Protein AF-A0A7C1U093-F1 (afdb_monomer)

Secondary structure (DSSP, 8-state):
----GGGHHHHHHHTTSHHHHHHHHHHHHHHH---TTTTT-B-PPPTT---S--S-TT-------TTTTS--B-HHHHHHHHHHHGGG--TT--EETTEE--HHHHHHHHHHS-HHHHHHHHHHHHHH-TTSPPP-TTS-HHHHHHHTT-

Solvent-accessible surface area (backbone atoms only — not comparable to full-atom values): 8710 Å² to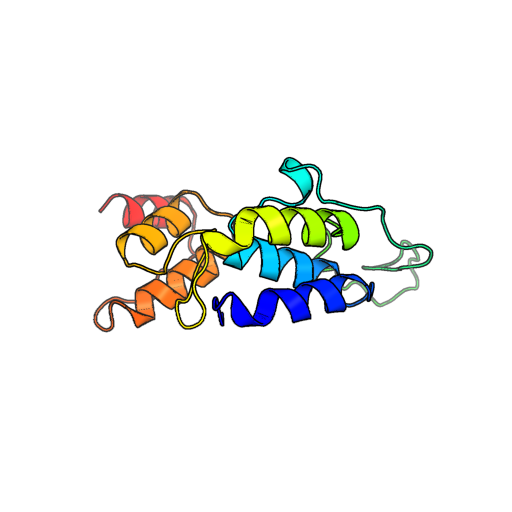tal; per-residue (Å²): 131,81,33,38,56,74,50,48,70,59,32,47,59,37,24,75,39,79,96,40,9,36,65,27,35,52,52,46,25,43,27,58,44,53,50,49,65,84,70,74,26,47,44,72,83,62,89,91,69,81,76,46,46,69,92,50,91,84,60,84,60,74,58,70,50,92,59,74,89,50,53,37,43,24,46,70,52,46,52,52,52,43,70,76,50,46,86,84,55,50,72,91,45,41,24,48,57,51,37,68,74,44,67,72,52,22,56,47,31,56,74,74,47,54,75,70,52,23,49,51,21,27,53,52,36,30,69,75,35,76,90,51,78,68,60,62,80,83,52,61,66,73,58,49,53,54,67,76,72,110

Foldseek 3Di:
DQQFCVCLVVLLVQLVPLVCNQVSQVVNCFNALDDCVVVVQADDRDPPDDAADDPDPPDPGRDHDPSPPGGSGDSVSSVVVCVVCVVLHDGVFGGGNRDGDDLVVLLVCCVPNDLVSVQVSQVSNCVRPVPDDRQDSPPPPVVSVVVSVD

Sequence (150 aa):
MVGDPVVIPWLIELMTNPELARVAGESFSMITGVDIAYDDLEGEWPDGFETGPTENPQDEDVAMDPDEDLAWPEPDLIQSWWQENSKHFHPGTRYLCGQPISVEHCQKVLRDGYQRQRRAAALELALLQTDAPLFNTRAPGFLQQKWLAE

Structure (mmCIF, N/CA/C/O backbone):
data_AF-A0A7C1U093-F1
#
_entry.id   AF-A0A7C1U093-F1
#
loop_
_atom_site.group_PDB
_atom_site.id
_atom_site.type_symbol
_atom_site.label_atom_id
_atom_site.label_alt_id
_atom_site.label_comp_id
_atom_site.label_asym_id
_atom_site.label_entity_id
_atom_site.label_seq_id
_atom_site.pdbx_PDB_ins_code
_atom_site.Cartn_x
_atom_site.Cartn_y
_atom_site.Cartn_z
_atom_site.occupancy
_atom_site.B_iso_or_equiv
_atom_site.auth_seq_id
_atom_site.auth_comp_id
_atom_site.auth_asym_id
_atom_site.auth_atom_id
_atom_site.pdbx_PDB_model_num
ATOM 1 N N . MET A 1 1 ? -7.371 -7.067 1.599 1.00 73.88 1 MET A N 1
ATOM 2 C CA . MET A 1 1 ? -5.943 -6.883 1.267 1.00 73.88 1 MET A CA 1
ATOM 3 C C . MET A 1 1 ? -5.153 -7.882 2.101 1.00 73.88 1 MET A C 1
ATOM 5 O O . MET A 1 1 ? -5.598 -8.178 3.202 1.00 73.88 1 MET A O 1
ATOM 9 N N . VAL A 1 2 ? -4.051 -8.446 1.594 1.00 88.75 2 VAL A N 1
ATOM 10 C CA . VAL A 1 2 ? -3.241 -9.398 2.383 1.00 88.75 2 VAL A CA 1
ATOM 11 C C . VAL A 1 2 ? -2.422 -8.658 3.440 1.00 88.75 2 VAL A C 1
ATOM 13 O O . VAL A 1 2 ? -2.495 -9.019 4.606 1.00 88.75 2 VAL A O 1
ATOM 16 N N . GLY A 1 3 ? -1.704 -7.594 3.068 1.00 94.88 3 GLY A N 1
ATOM 17 C CA . GLY A 1 3 ? -1.008 -6.707 4.012 1.00 94.88 3 GLY A CA 1
ATOM 18 C C . GLY A 1 3 ? 0.266 -7.283 4.646 1.00 94.88 3 GLY A C 1
ATOM 19 O O . GLY A 1 3 ? 0.998 -6.550 5.298 1.00 94.88 3 GLY A O 1
ATOM 20 N N . ASP A 1 4 ? 0.533 -8.581 4.503 1.00 97.75 4 ASP A N 1
ATOM 21 C CA . ASP A 1 4 ? 1.708 -9.235 5.085 1.00 97.75 4 ASP A CA 1
ATOM 22 C C . ASP A 1 4 ? 2.966 -8.947 4.244 1.00 97.75 4 ASP A C 1
ATOM 24 O O . ASP A 1 4 ? 2.946 -9.208 3.039 1.00 97.75 4 ASP A O 1
ATOM 28 N N . PRO A 1 5 ? 4.073 -8.459 4.833 1.00 97.88 5 PRO A N 1
ATOM 29 C CA . PRO A 1 5 ? 5.296 -8.139 4.098 1.00 97.88 5 PRO A CA 1
ATOM 30 C C . PRO A 1 5 ? 5.975 -9.356 3.453 1.00 97.88 5 PRO A C 1
ATOM 32 O O . PRO A 1 5 ? 6.867 -9.180 2.625 1.00 97.88 5 PRO A O 1
ATOM 35 N N . VAL A 1 6 ? 5.566 -10.590 3.778 1.00 97.69 6 VAL A N 1
ATOM 36 C CA . VAL A 1 6 ? 6.100 -11.809 3.148 1.00 97.69 6 VAL A CA 1
ATOM 37 C C . VAL A 1 6 ? 5.934 -11.818 1.624 1.00 97.69 6 VAL A C 1
ATOM 39 O O . VAL A 1 6 ? 6.722 -12.456 0.931 1.00 97.69 6 VAL A O 1
ATOM 42 N N . VAL A 1 7 ? 4.940 -11.099 1.089 1.00 97.62 7 VAL A N 1
ATOM 43 C CA . VAL A 1 7 ? 4.701 -11.036 -0.361 1.00 97.62 7 VAL A CA 1
ATOM 44 C C . VAL A 1 7 ? 5.575 -10.010 -1.081 1.00 97.62 7 VAL A C 1
ATOM 46 O O . VAL A 1 7 ? 5.592 -10.007 -2.306 1.00 97.62 7 VAL A O 1
ATOM 49 N N . ILE A 1 8 ? 6.300 -9.143 -0.363 1.00 98.19 8 ILE A N 1
ATOM 50 C CA . ILE A 1 8 ? 7.041 -8.025 -0.968 1.00 98.19 8 ILE A CA 1
ATOM 51 C C . ILE A 1 8 ? 8.082 -8.487 -2.001 1.00 98.19 8 ILE A C 1
ATOM 53 O O . ILE A 1 8 ? 8.073 -7.924 -3.092 1.00 98.19 8 ILE A O 1
ATOM 57 N N . PRO A 1 9 ? 8.919 -9.518 -1.754 1.00 98.06 9 PRO A N 1
ATOM 58 C CA . PRO A 1 9 ? 9.854 -9.996 -2.777 1.00 98.06 9 PRO A CA 1
ATOM 59 C C . PRO A 1 9 ? 9.153 -10.418 -4.074 1.00 98.06 9 PRO A C 1
ATOM 61 O O . PRO A 1 9 ? 9.606 -10.080 -5.160 1.00 98.06 9 PRO A O 1
ATOM 64 N N . TRP A 1 10 ? 8.002 -11.086 -3.961 1.00 98.19 10 TRP A N 1
ATOM 65 C CA . TRP A 1 10 ? 7.202 -11.478 -5.119 1.00 98.19 10 TRP A CA 1
ATOM 66 C C . TRP A 1 10 ? 6.575 -10.270 -5.828 1.00 98.19 10 TRP A C 1
ATOM 68 O O . TRP A 1 10 ? 6.551 -10.229 -7.052 1.00 98.19 10 TRP A O 1
ATOM 78 N N . LEU A 1 11 ? 6.111 -9.255 -5.089 1.00 98.44 11 LEU A N 1
ATOM 79 C CA . LEU A 1 11 ? 5.626 -8.008 -5.692 1.00 98.44 11 LEU A CA 1
ATOM 80 C C . LEU A 1 11 ? 6.731 -7.298 -6.484 1.00 98.44 11 LEU A C 1
ATOM 82 O O . LEU A 1 11 ? 6.457 -6.834 -7.583 1.00 98.44 11 LEU A O 1
ATOM 86 N N . ILE A 1 12 ? 7.963 -7.261 -5.969 1.00 98.56 12 ILE A N 1
ATOM 87 C CA . ILE A 1 12 ? 9.116 -6.678 -6.675 1.00 98.56 12 ILE A CA 1
ATOM 88 C C . ILE A 1 12 ? 9.390 -7.433 -7.984 1.00 98.56 12 ILE A C 1
ATOM 90 O O . ILE A 1 12 ? 9.591 -6.808 -9.020 1.00 98.56 12 ILE A O 1
ATOM 94 N N . GLU A 1 13 ? 9.319 -8.767 -7.983 1.00 98.44 13 GLU A N 1
ATOM 95 C CA . GLU A 1 13 ? 9.433 -9.555 -9.220 1.00 98.44 13 GLU A CA 1
ATOM 96 C C . GLU A 1 13 ? 8.333 -9.194 -10.232 1.00 98.44 13 GLU A C 1
ATOM 98 O O . GLU A 1 13 ? 8.613 -9.037 -11.421 1.00 98.44 13 GLU A O 1
ATOM 103 N N . LEU A 1 14 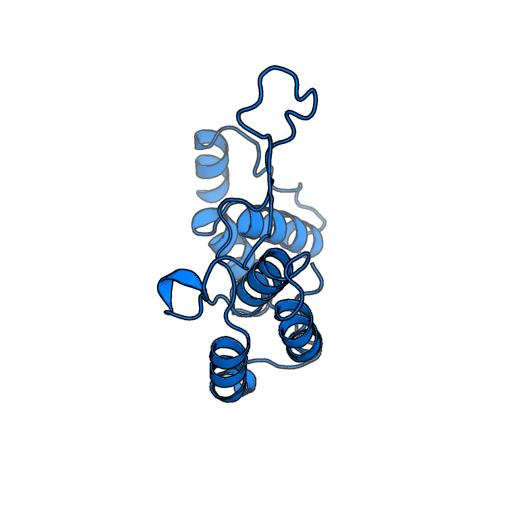? 7.087 -9.010 -9.779 1.00 98.44 14 LEU A N 1
ATOM 104 C CA . LEU A 1 14 ? 5.974 -8.621 -10.652 1.00 98.44 14 LEU A CA 1
ATOM 105 C C . LEU A 1 14 ? 6.131 -7.220 -11.254 1.00 98.44 14 LEU A C 1
ATOM 107 O O . LEU A 1 14 ? 5.600 -6.987 -12.338 1.00 98.44 14 LEU A O 1
ATOM 111 N N . MET A 1 15 ? 6.873 -6.316 -10.604 1.00 98.25 15 MET A N 1
ATOM 112 C CA . MET A 1 15 ? 7.146 -4.973 -11.135 1.00 98.25 15 MET A CA 1
ATOM 113 C C . MET A 1 15 ? 7.937 -5.002 -12.447 1.00 98.25 15 MET A C 1
ATOM 115 O O . MET A 1 15 ? 7.872 -4.055 -13.219 1.00 98.25 15 MET A O 1
ATOM 119 N N . THR A 1 16 ? 8.619 -6.111 -12.748 1.00 97.00 16 THR A N 1
ATOM 120 C CA . THR A 1 16 ? 9.326 -6.303 -14.026 1.00 97.00 16 THR A CA 1
ATOM 121 C C . THR A 1 16 ? 8.398 -6.609 -15.206 1.00 97.00 16 THR A C 1
ATOM 123 O O . THR A 1 16 ? 8.832 -6.568 -16.356 1.00 97.00 16 THR A O 1
ATOM 126 N N . ASN A 1 17 ? 7.126 -6.934 -14.947 1.00 96.88 17 ASN A N 1
ATOM 127 C CA . ASN A 1 17 ? 6.126 -7.182 -15.979 1.00 96.88 17 ASN A CA 1
ATOM 128 C C . ASN A 1 17 ? 5.257 -5.926 -16.173 1.00 96.88 17 ASN A C 1
ATOM 130 O O . ASN A 1 17 ? 4.461 -5.634 -15.279 1.00 96.88 17 ASN A O 1
ATOM 134 N N . PRO A 1 18 ? 5.325 -5.229 -17.327 1.00 95.19 18 PRO A N 1
ATOM 135 C CA . PRO A 1 18 ? 4.558 -4.005 -17.580 1.00 95.19 18 PRO A CA 1
ATOM 136 C C . PRO A 1 18 ? 3.055 -4.110 -17.276 1.00 95.19 18 PRO A C 1
ATOM 138 O O . PRO A 1 18 ? 2.487 -3.215 -16.659 1.00 95.19 18 PRO A O 1
ATOM 141 N N . GLU A 1 19 ? 2.428 -5.244 -17.598 1.00 94.62 19 GLU A N 1
ATOM 142 C CA . GLU A 1 19 ? 0.994 -5.495 -1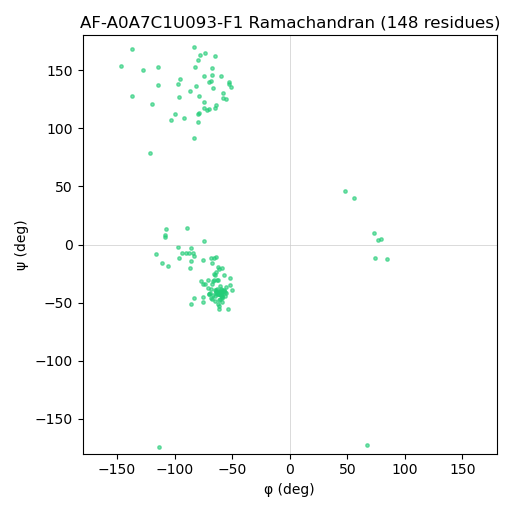7.356 1.00 94.62 19 GLU A CA 1
ATOM 143 C C . GLU A 1 19 ? 0.620 -5.517 -15.865 1.00 94.62 19 GLU A C 1
ATOM 145 O O . GLU A 1 19 ? -0.534 -5.321 -15.490 1.00 94.62 19 GLU A O 1
ATOM 150 N N . LEU A 1 20 ? 1.589 -5.807 -14.993 1.00 96.62 20 LEU A N 1
ATOM 151 C CA . LEU A 1 20 ? 1.390 -5.955 -13.551 1.00 96.62 20 LEU A CA 1
ATOM 152 C C . LEU A 1 20 ? 2.135 -4.895 -12.741 1.00 96.62 20 LEU A C 1
ATOM 154 O O . LEU A 1 20 ? 1.930 -4.812 -11.529 1.00 96.62 20 LEU A O 1
ATOM 158 N N . ALA A 1 21 ? 2.982 -4.088 -13.382 1.00 97.50 21 ALA A N 1
ATOM 159 C CA . ALA A 1 21 ? 3.946 -3.257 -12.686 1.00 97.50 21 ALA A CA 1
ATOM 160 C C . ALA A 1 21 ? 3.266 -2.244 -11.771 1.00 97.50 21 ALA A C 1
ATOM 162 O O . ALA A 1 21 ? 3.479 -2.266 -10.561 1.00 97.50 21 ALA A O 1
ATOM 163 N N . ARG A 1 22 ? 2.358 -1.431 -12.317 1.00 97.38 22 ARG A N 1
ATOM 164 C CA . ARG A 1 22 ? 1.647 -0.393 -11.557 1.00 97.38 22 ARG A CA 1
ATOM 165 C C . ARG A 1 22 ? 0.847 -0.958 -10.384 1.00 97.38 22 ARG A C 1
ATOM 167 O O . ARG A 1 22 ? 0.932 -0.443 -9.273 1.00 97.38 22 ARG A O 1
ATOM 174 N N . VAL A 1 23 ? 0.122 -2.063 -10.579 1.00 96.94 23 VAL A N 1
ATOM 175 C CA . VAL A 1 23 ? -0.664 -2.687 -9.497 1.00 96.94 23 VAL A CA 1
ATOM 176 C C . VAL A 1 23 ? 0.211 -3.363 -8.437 1.00 96.94 23 VAL A C 1
ATOM 178 O O . VAL A 1 23 ? -0.164 -3.395 -7.258 1.00 96.94 23 VAL A O 1
ATOM 181 N N . ALA A 1 24 ? 1.382 -3.880 -8.819 1.00 98.12 24 ALA A N 1
ATOM 182 C CA . ALA A 1 24 ? 2.381 -4.382 -7.881 1.00 98.12 24 ALA A CA 1
ATOM 183 C C . ALA A 1 24 ? 3.018 -3.233 -7.081 1.00 98.12 24 ALA A C 1
ATOM 185 O O . ALA A 1 24 ? 3.137 -3.350 -5.860 1.00 98.12 24 ALA A O 1
ATOM 186 N N . GLY A 1 25 ? 3.325 -2.111 -7.743 1.00 98.19 25 GLY A N 1
ATOM 187 C CA . GLY A 1 25 ? 3.728 -0.833 -7.147 1.00 98.19 25 GLY A CA 1
ATOM 188 C C . GLY A 1 25 ? 2.728 -0.338 -6.108 1.00 98.19 25 GLY A C 1
ATOM 189 O O . GLY A 1 25 ? 3.060 -0.197 -4.935 1.00 98.19 25 GLY A O 1
ATOM 190 N N . GLU A 1 26 ? 1.464 -0.195 -6.494 1.00 97.56 26 GLU A N 1
ATOM 191 C CA . GLU A 1 26 ? 0.394 0.219 -5.582 1.00 97.56 26 GLU A CA 1
ATOM 192 C C . GLU A 1 26 ? 0.240 -0.753 -4.403 1.00 97.56 26 GLU A C 1
ATOM 194 O O . GLU A 1 26 ? 0.041 -0.338 -3.263 1.00 97.56 26 GLU A O 1
ATOM 199 N N . SER A 1 27 ? 0.371 -2.063 -4.637 1.00 97.81 27 SER A N 1
ATOM 200 C CA . SER A 1 27 ? 0.330 -3.059 -3.557 1.00 97.81 27 SER A CA 1
ATOM 201 C C . SER A 1 27 ? 1.508 -2.912 -2.592 1.00 97.81 27 SER A C 1
ATOM 203 O O . SER A 1 27 ? 1.326 -3.052 -1.381 1.00 97.81 27 SER A O 1
ATOM 205 N N . PHE A 1 28 ? 2.698 -2.608 -3.111 1.00 98.38 28 PHE A N 1
ATOM 206 C CA . PHE A 1 28 ? 3.875 -2.298 -2.312 1.00 98.38 28 PHE A CA 1
ATOM 207 C C . PHE A 1 28 ? 3.632 -1.050 -1.458 1.00 98.38 28 PHE A C 1
ATOM 209 O O . PHE A 1 28 ? 3.711 -1.151 -0.235 1.00 98.38 28 PHE A O 1
ATOM 216 N N . SER A 1 29 ? 3.212 0.067 -2.058 1.00 97.94 29 SER A N 1
ATOM 217 C CA . SER A 1 29 ? 2.841 1.308 -1.359 1.00 97.94 29 SER A CA 1
ATOM 218 C C . SER A 1 29 ? 1.756 1.098 -0.301 1.00 97.94 29 SER A C 1
ATOM 220 O O . SER A 1 29 ? 1.850 1.597 0.822 1.00 97.94 29 SER A O 1
ATOM 222 N N . MET A 1 30 ? 0.740 0.290 -0.602 1.00 97.62 30 MET A N 1
ATOM 223 C CA . MET A 1 30 ? -0.328 -0.060 0.336 1.00 97.62 30 MET A CA 1
ATOM 224 C C . MET A 1 30 ? 0.178 -0.824 1.564 1.00 97.62 30 MET A C 1
ATOM 226 O O . MET A 1 30 ? -0.409 -0.685 2.636 1.00 97.62 30 MET A O 1
ATOM 230 N N . ILE A 1 31 ? 1.245 -1.617 1.447 1.00 98.44 31 ILE A N 1
ATOM 231 C CA . ILE A 1 31 ? 1.842 -2.349 2.573 1.00 98.44 31 ILE A CA 1
ATOM 232 C C . ILE A 1 31 ? 2.836 -1.454 3.319 1.00 98.44 31 ILE A C 1
ATOM 234 O O . ILE A 1 31 ? 2.752 -1.311 4.542 1.00 98.44 31 ILE A O 1
ATOM 238 N N . THR A 1 32 ? 3.768 -0.839 2.594 1.00 98.19 32 THR A N 1
ATOM 239 C CA . THR A 1 32 ? 4.939 -0.156 3.160 1.00 98.19 32 THR A CA 1
ATOM 240 C C . THR A 1 32 ? 4.673 1.294 3.541 1.00 98.19 32 THR A C 1
ATOM 242 O O . THR A 1 32 ? 5.390 1.835 4.378 1.00 98.19 32 THR A O 1
ATOM 245 N N . GLY A 1 33 ? 3.626 1.907 2.982 1.00 97.38 33 GLY A N 1
ATOM 246 C CA . GLY A 1 33 ? 3.319 3.329 3.148 1.00 97.38 33 GLY A CA 1
ATOM 247 C C . GLY A 1 33 ? 4.196 4.261 2.318 1.00 97.38 33 GLY A C 1
ATOM 248 O O . GLY A 1 33 ? 4.056 5.470 2.463 1.00 97.38 33 GLY A O 1
ATOM 249 N N . VAL A 1 34 ? 5.075 3.708 1.482 1.00 97.50 34 VAL A N 1
ATOM 250 C CA . VAL A 1 34 ? 5.915 4.454 0.541 1.00 97.50 34 VAL A CA 1
ATOM 251 C C . VAL A 1 34 ? 5.061 5.068 -0.549 1.00 97.50 34 VAL A C 1
ATOM 253 O O . VAL A 1 34 ? 4.151 4.414 -1.065 1.00 97.50 34 VAL A O 1
ATOM 256 N N . ASP A 1 35 ? 5.394 6.288 -0.935 1.00 97.31 35 ASP A N 1
ATOM 257 C CA . ASP A 1 35 ? 4.833 6.929 -2.114 1.00 97.31 35 ASP A CA 1
ATOM 258 C C . ASP A 1 35 ? 5.885 6.858 -3.225 1.00 97.31 35 ASP A C 1
ATOM 260 O O . ASP A 1 35 ? 6.918 7.513 -3.156 1.00 97.31 35 ASP A O 1
ATOM 264 N N . ILE A 1 36 ? 5.653 5.992 -4.216 1.00 98.00 36 ILE A N 1
ATOM 265 C CA . ILE A 1 36 ? 6.661 5.641 -5.228 1.00 98.00 36 ILE A CA 1
ATOM 266 C C . ILE A 1 36 ? 7.109 6.865 -6.034 1.00 98.00 36 ILE A C 1
ATOM 268 O O . ILE A 1 36 ? 8.301 7.000 -6.298 1.00 98.00 36 ILE A O 1
ATOM 272 N N . ALA A 1 37 ? 6.183 7.756 -6.387 1.00 96.31 37 ALA A N 1
ATOM 273 C CA . ALA A 1 37 ? 6.512 8.963 -7.137 1.00 96.31 37 ALA A CA 1
ATOM 274 C C . ALA A 1 37 ? 7.197 10.000 -6.238 1.00 96.31 37 ALA A C 1
ATOM 276 O O . ALA A 1 37 ? 8.210 10.584 -6.608 1.00 96.31 37 ALA A O 1
ATOM 277 N N . TYR A 1 38 ? 6.668 10.222 -5.031 1.00 9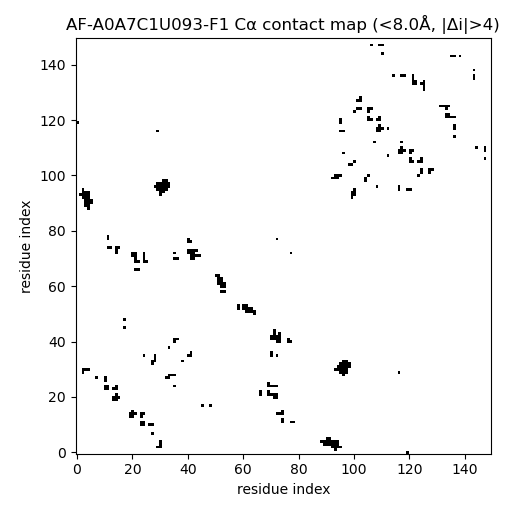6.44 38 TYR A N 1
ATOM 278 C CA . TYR A 1 38 ? 7.218 11.224 -4.116 1.00 96.44 38 TYR A CA 1
ATOM 279 C C . TYR A 1 38 ? 8.612 10.861 -3.580 1.00 96.44 38 TYR A C 1
ATOM 281 O O . TYR A 1 38 ? 9.424 11.754 -3.345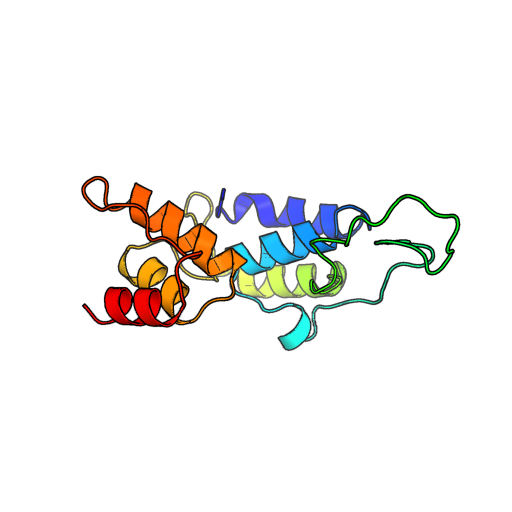 1.00 96.44 38 TYR A O 1
ATOM 289 N N . ASP A 1 39 ? 8.883 9.571 -3.368 1.00 97.56 39 ASP A N 1
ATOM 290 C CA . ASP A 1 39 ? 10.150 9.065 -2.829 1.00 97.56 39 ASP A CA 1
ATOM 291 C C . ASP A 1 39 ? 11.198 8.757 -3.926 1.00 97.56 39 ASP A C 1
ATOM 293 O O . ASP A 1 39 ? 12.199 8.098 -3.637 1.00 97.56 39 ASP A O 1
ATOM 297 N N . ASP A 1 40 ? 10.992 9.226 -5.166 1.00 97.81 40 ASP A N 1
ATOM 298 C CA . ASP A 1 40 ? 11.884 9.020 -6.322 1.00 97.81 40 ASP A CA 1
ATOM 299 C C . ASP A 1 40 ? 12.174 7.525 -6.611 1.00 97.81 40 ASP A C 1
ATOM 301 O O . ASP A 1 40 ? 13.304 7.134 -6.911 1.00 97.81 40 ASP A O 1
ATOM 305 N N . LEU A 1 41 ? 11.156 6.663 -6.489 1.00 98.50 41 LEU A N 1
ATOM 306 C CA . LEU A 1 41 ? 11.240 5.215 -6.753 1.00 98.50 41 LEU A CA 1
ATOM 307 C C . LEU A 1 41 ? 10.515 4.794 -8.040 1.00 98.50 41 LEU A C 1
ATOM 309 O O . LEU A 1 41 ? 10.349 3.597 -8.300 1.00 98.50 41 LEU A O 1
ATOM 313 N N . GLU A 1 42 ? 10.033 5.762 -8.812 1.00 97.75 42 GLU A N 1
ATOM 314 C CA . GLU A 1 42 ? 9.397 5.528 -10.100 1.00 97.75 42 GLU A CA 1
ATOM 315 C C . GLU A 1 42 ? 10.420 5.364 -11.230 1.00 97.75 42 GLU A C 1
ATOM 317 O O . GLU A 1 42 ? 11.544 5.863 -11.177 1.00 97.75 42 GLU A O 1
ATOM 322 N N . GLY A 1 43 ? 10.010 4.620 -12.247 1.00 96.12 43 GLY A N 1
ATOM 323 C CA . GLY A 1 43 ? 10.705 4.438 -13.505 1.00 96.12 43 GLY A CA 1
ATOM 324 C C . GLY A 1 43 ? 9.919 5.057 -14.654 1.00 96.12 43 GLY A C 1
ATOM 325 O O . GLY A 1 43 ? 8.889 5.709 -14.480 1.00 96.12 43 GLY A O 1
ATOM 326 N N . GLU A 1 44 ? 10.420 4.828 -15.858 1.00 94.75 44 GLU A N 1
ATOM 327 C CA . GLU A 1 44 ? 9.810 5.352 -17.074 1.00 94.75 44 GLU A CA 1
ATOM 328 C C . GLU A 1 44 ? 8.608 4.513 -17.519 1.00 94.75 44 GLU A C 1
ATOM 330 O O . GLU A 1 44 ? 8.480 3.322 -17.215 1.00 94.75 44 GLU A O 1
ATOM 335 N N . TRP A 1 45 ? 7.744 5.140 -18.315 1.00 94.19 45 TRP A N 1
ATOM 336 C CA . TRP A 1 45 ? 6.686 4.433 -19.025 1.00 94.19 45 TRP A CA 1
ATOM 337 C C . TRP A 1 45 ? 7.286 3.337 -19.933 1.00 94.19 45 TRP A C 1
ATOM 339 O O . TRP A 1 45 ? 8.181 3.645 -20.724 1.00 94.19 45 TRP A O 1
ATOM 349 N N . PRO A 1 46 ? 6.805 2.078 -19.891 1.00 94.00 46 PRO A N 1
ATOM 350 C CA . PRO A 1 46 ? 7.389 1.004 -20.689 1.00 94.00 46 PRO A CA 1
ATOM 351 C C . PRO A 1 46 ? 7.198 1.193 -22.199 1.00 94.00 46 PRO A C 1
ATOM 353 O O . PRO A 1 46 ? 6.095 1.461 -22.682 1.00 94.00 46 PRO A O 1
ATOM 356 N N . ASP A 1 47 ? 8.269 0.977 -22.962 1.00 90.69 47 ASP A N 1
ATOM 357 C CA . ASP A 1 47 ? 8.254 1.097 -24.421 1.00 90.69 47 ASP A CA 1
ATOM 358 C C . ASP A 1 47 ? 7.178 0.207 -25.063 1.00 90.69 47 ASP A C 1
ATOM 360 O O . ASP A 1 47 ? 7.152 -1.012 -24.884 1.00 90.69 47 ASP A O 1
ATOM 364 N N . GLY A 1 48 ? 6.309 0.823 -25.869 1.00 87.75 48 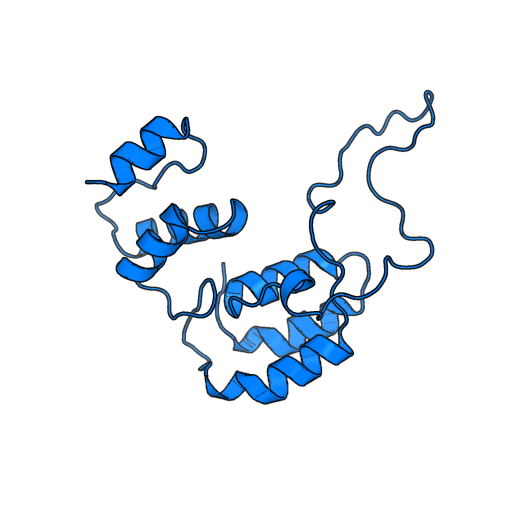GLY A N 1
ATOM 365 C CA . GLY A 1 48 ? 5.256 0.120 -26.605 1.00 87.75 48 GLY A CA 1
ATOM 366 C C . GLY A 1 48 ? 4.088 -0.369 -25.745 1.00 87.75 48 GLY A C 1
ATOM 367 O O . GLY A 1 48 ? 3.262 -1.126 -26.251 1.00 87.75 48 GLY A O 1
ATOM 368 N N . PHE A 1 49 ? 4.004 0.042 -24.476 1.00 89.75 49 PHE A N 1
ATOM 369 C CA . PHE A 1 49 ? 2.845 -0.239 -23.637 1.00 89.75 49 PHE A CA 1
ATOM 370 C C . PHE A 1 49 ? 1.707 0.731 -23.965 1.00 89.75 49 PHE A C 1
ATOM 372 O O . PHE A 1 49 ? 1.814 1.936 -23.719 1.00 89.75 49 PHE A O 1
ATOM 379 N N . GLU A 1 50 ? 0.630 0.198 -24.536 1.00 87.38 50 GLU A N 1
ATOM 380 C CA . GLU A 1 50 ? -0.589 0.935 -24.866 1.00 87.38 50 GLU A CA 1
ATOM 381 C C . GLU A 1 50 ? -1.626 0.739 -23.759 1.00 87.38 50 GLU A C 1
ATOM 383 O O . GLU A 1 50 ? -1.802 -0.367 -23.248 1.00 87.38 50 GLU A O 1
ATOM 388 N N . THR A 1 51 ? -2.319 1.810 -23.379 1.00 85.12 51 THR A N 1
ATOM 389 C CA . THR A 1 51 ? -3.369 1.748 -22.363 1.00 85.12 51 THR A CA 1
ATOM 390 C C . THR A 1 51 ? -4.485 2.739 -22.658 1.00 85.12 51 THR A C 1
ATOM 392 O O . THR A 1 51 ? -4.251 3.781 -23.273 1.00 85.12 51 THR A O 1
ATOM 395 N N . GLY A 1 52 ? -5.687 2.420 -22.179 1.00 81.38 52 GLY A N 1
ATOM 396 C CA . GLY A 1 52 ? -6.877 3.239 -22.375 1.00 81.38 52 GLY A CA 1
ATOM 397 C C . GLY A 1 52 ? -7.350 3.298 -23.834 1.00 81.38 52 GLY A C 1
ATOM 398 O O . GLY A 1 52 ? -6.850 2.568 -24.694 1.00 81.38 52 GLY A O 1
ATOM 399 N N . PRO A 1 53 ? -8.339 4.158 -24.123 1.00 84.56 53 PRO A N 1
ATOM 400 C CA . PRO A 1 53 ? -8.885 4.288 -25.463 1.00 84.56 53 PRO A CA 1
ATOM 401 C C . PRO A 1 53 ? -7.927 5.051 -26.377 1.00 84.56 53 PRO A C 1
ATOM 403 O O . PRO A 1 53 ? -7.267 6.007 -25.963 1.00 84.56 53 PRO A O 1
ATOM 406 N N . THR A 1 54 ? -7.891 4.672 -27.651 1.00 83.38 54 THR A N 1
ATOM 407 C CA . THR A 1 54 ? -7.119 5.417 -28.649 1.00 83.38 54 THR A CA 1
ATOM 408 C C . THR A 1 54 ? -7.856 6.691 -29.084 1.00 83.38 54 THR A C 1
ATOM 410 O O . THR A 1 54 ? -9.068 6.828 -28.924 1.00 83.38 54 THR A O 1
ATOM 413 N N . GLU A 1 55 ? -7.148 7.640 -29.707 1.00 81.31 55 GLU A N 1
ATOM 414 C CA . GLU A 1 55 ? -7.797 8.811 -30.328 1.00 81.31 55 GLU A CA 1
ATOM 415 C C . GLU A 1 55 ? -8.518 8.476 -31.651 1.00 81.31 55 GLU A C 1
ATOM 417 O O . GLU A 1 55 ? -9.040 9.366 -32.329 1.00 81.31 55 GLU A O 1
ATOM 422 N N . ASN A 1 56 ? -8.541 7.203 -32.063 1.00 85.12 56 ASN A N 1
ATOM 423 C CA . ASN A 1 56 ? -9.170 6.780 -33.304 1.00 85.12 56 ASN A CA 1
ATOM 424 C C . ASN A 1 56 ? -10.707 6.798 -33.163 1.00 85.12 56 ASN A C 1
ATOM 426 O O . ASN A 1 56 ? -11.259 5.994 -32.418 1.00 85.12 56 ASN A O 1
ATOM 430 N N . PRO A 1 57 ? -11.447 7.615 -33.939 1.00 84.75 57 PRO A N 1
ATOM 431 C CA . PRO A 1 57 ? -12.905 7.691 -33.823 1.00 84.75 57 PRO A CA 1
ATOM 432 C C . PRO A 1 57 ? -13.648 6.424 -34.274 1.00 84.75 57 PRO A C 1
ATOM 434 O O . PRO A 1 57 ? -14.866 6.352 -34.125 1.00 84.75 57 PRO A O 1
ATOM 437 N N . GLN A 1 58 ? -12.958 5.484 -34.929 1.00 89.44 58 GLN A N 1
ATOM 438 C CA . GLN A 1 58 ? -13.503 4.177 -35.310 1.00 89.44 58 GLN A CA 1
ATOM 439 C C . GLN A 1 58 ? -13.220 3.091 -34.268 1.00 89.44 58 GLN A C 1
ATOM 441 O O . GLN A 1 58 ? -13.704 1.974 -34.434 1.00 89.44 58 GLN A O 1
ATOM 446 N N . ASP A 1 59 ? -12.422 3.393 -33.246 1.00 86.31 59 ASP A N 1
ATOM 447 C CA . ASP A 1 59 ? -12.203 2.485 -32.133 1.00 86.31 59 ASP A CA 1
ATOM 448 C C . ASP A 1 59 ? -13.446 2.478 -31.236 1.00 86.31 59 ASP A C 1
ATOM 450 O O . ASP A 1 59 ? -13.925 3.524 -30.794 1.00 86.31 59 ASP A O 1
ATOM 454 N N . GLU A 1 60 ? -14.022 1.296 -31.038 1.00 87.94 60 GLU A N 1
ATOM 455 C CA . GLU A 1 60 ? -15.201 1.120 -30.188 1.00 87.94 60 GLU A CA 1
ATOM 456 C C . GLU A 1 60 ? -14.811 0.930 -28.714 1.00 87.94 60 GLU A C 1
ATOM 458 O O . GLU A 1 60 ? -15.680 1.041 -27.842 1.00 87.94 60 GLU A O 1
ATOM 463 N N . ASP A 1 61 ? -13.531 0.658 -28.422 1.00 85.50 61 ASP A N 1
ATOM 464 C CA . ASP A 1 61 ? -13.051 0.526 -27.052 1.00 85.50 61 ASP A CA 1
ATOM 465 C C . ASP A 1 61 ? -12.819 1.903 -26.420 1.00 85.50 61 ASP A C 1
ATOM 467 O O . ASP A 1 61 ? -11.874 2.626 -26.725 1.00 85.50 61 ASP A O 1
ATOM 471 N N . VAL A 1 62 ? -13.736 2.269 -25.525 1.00 87.69 62 VAL A N 1
ATOM 472 C CA . VAL A 1 62 ? -13.720 3.523 -24.760 1.00 87.69 62 VAL A CA 1
ATOM 473 C C . VAL A 1 62 ? -13.372 3.293 -23.286 1.00 87.69 62 VAL A C 1
ATOM 475 O O . VAL A 1 62 ? -13.628 4.159 -22.442 1.00 87.69 62 VAL A O 1
ATOM 478 N N . ALA A 1 63 ? -12.878 2.101 -22.935 1.00 88.50 63 ALA A N 1
ATOM 479 C CA . ALA A 1 63 ? -12.553 1.767 -21.559 1.00 88.50 63 ALA A CA 1
ATOM 480 C C . ALA A 1 63 ? -11.322 2.555 -21.093 1.00 88.50 63 ALA A C 1
ATOM 482 O O . ALA A 1 63 ? -10.217 2.378 -21.593 1.00 88.50 63 ALA A O 1
ATOM 483 N N . MET A 1 64 ? -11.522 3.419 -20.097 1.00 89.50 64 MET A N 1
ATOM 484 C CA . MET A 1 64 ? -10.426 4.120 -19.431 1.00 89.50 64 MET A CA 1
ATOM 485 C C . MET A 1 64 ? -9.567 3.139 -18.638 1.00 89.50 64 MET A C 1
ATOM 487 O O . MET A 1 64 ? -10.082 2.198 -18.025 1.00 89.50 64 MET A O 1
ATOM 491 N N . ASP A 1 65 ? -8.272 3.419 -18.592 1.00 90.56 65 ASP A N 1
ATOM 492 C CA . ASP A 1 65 ? -7.336 2.688 -17.758 1.00 90.56 65 ASP A CA 1
ATOM 493 C C . ASP A 1 65 ? -7.551 3.041 -16.274 1.00 90.56 65 ASP A C 1
ATOM 495 O O . ASP A 1 65 ? -7.338 4.186 -15.872 1.00 90.56 65 ASP A O 1
ATOM 499 N N . PRO A 1 66 ? -7.968 2.088 -15.420 1.00 89.75 66 PRO A N 1
ATOM 500 C CA . PRO A 1 66 ? -8.209 2.361 -14.005 1.00 89.75 66 PRO A CA 1
ATOM 501 C C . PRO A 1 66 ? -6.935 2.694 -13.215 1.00 89.75 66 PRO A C 1
ATOM 503 O O . PRO A 1 66 ? -7.039 3.170 -12.079 1.00 89.75 66 PRO A O 1
ATOM 506 N N . ASP A 1 67 ? -5.764 2.392 -13.771 1.00 93.25 67 ASP A N 1
ATOM 507 C CA . ASP A 1 67 ? -4.455 2.547 -13.152 1.00 93.25 67 ASP A CA 1
ATOM 508 C C . ASP A 1 67 ? -3.653 3.709 -13.766 1.00 93.25 67 ASP A C 1
ATOM 510 O O . ASP A 1 67 ? -2.479 3.856 -13.433 1.00 93.25 67 ASP A O 1
ATOM 514 N N . GLU A 1 68 ? -4.252 4.539 -14.637 1.00 91.44 68 GLU A N 1
ATOM 515 C CA . GLU A 1 68 ? -3.574 5.637 -15.362 1.00 91.44 68 GLU A CA 1
ATOM 516 C C . GLU A 1 68 ? -2.780 6.590 -14.455 1.00 91.44 68 GLU A C 1
ATOM 518 O O . GLU A 1 68 ? -1.697 7.030 -14.826 1.00 91.44 68 GLU A O 1
ATOM 523 N N . ASP A 1 69 ? -3.284 6.840 -13.243 1.00 91.62 69 ASP A N 1
ATOM 524 C CA . ASP A 1 69 ? -2.668 7.726 -12.248 1.00 91.62 69 ASP A CA 1
ATOM 525 C C . ASP A 1 69 ? -1.613 7.031 -11.362 1.00 91.62 69 ASP A C 1
ATOM 527 O O . ASP A 1 69 ? -1.036 7.661 -10.474 1.00 91.62 69 ASP A O 1
ATOM 531 N N . LEU A 1 70 ? -1.395 5.721 -11.519 1.00 95.25 70 LEU A N 1
ATOM 532 C CA . LEU A 1 70 ? -0.385 5.004 -10.743 1.00 95.25 70 LEU A CA 1
ATOM 533 C C . LEU A 1 70 ? 1.006 5.205 -11.342 1.00 95.25 70 LEU A C 1
ATOM 535 O O . LEU A 1 70 ? 1.206 5.039 -12.545 1.00 95.25 70 LEU A O 1
ATOM 539 N N . ALA A 1 71 ? 1.979 5.452 -10.467 1.00 95.94 71 ALA A N 1
ATOM 540 C CA . ALA A 1 71 ? 3.385 5.496 -10.839 1.00 95.94 71 ALA A CA 1
ATOM 541 C C . ALA A 1 71 ? 3.848 4.160 -11.438 1.00 95.94 71 ALA A C 1
ATOM 543 O O . ALA A 1 71 ? 3.438 3.079 -10.994 1.00 95.94 71 ALA A O 1
ATOM 544 N N . TRP A 1 72 ? 4.750 4.239 -12.414 1.00 97.62 72 TRP A N 1
ATOM 545 C CA . TRP A 1 72 ? 5.487 3.083 -12.907 1.00 97.62 72 TRP A CA 1
ATOM 546 C C . TRP A 1 72 ? 6.621 2.785 -11.925 1.00 97.62 72 TRP A C 1
ATOM 548 O O . TRP A 1 72 ? 7.505 3.616 -11.783 1.00 97.62 72 TRP A O 1
ATOM 558 N N . PRO A 1 73 ? 6.614 1.663 -11.191 1.00 98.19 73 PRO A N 1
ATOM 559 C CA . PRO A 1 73 ? 7.680 1.369 -10.236 1.00 98.19 73 PRO A CA 1
ATOM 560 C C . PRO A 1 73 ? 8.998 1.038 -10.940 1.00 98.19 73 PRO A C 1
ATOM 562 O O . PRO A 1 73 ? 8.984 0.256 -11.887 1.00 98.19 73 PRO A O 1
ATOM 565 N N . GLU A 1 74 ? 10.129 1.524 -10.419 1.00 98.38 74 GLU A N 1
ATOM 566 C CA . GLU A 1 74 ? 11.460 1.060 -10.829 1.00 98.38 74 GLU A CA 1
ATOM 567 C C . GLU A 1 74 ? 11.919 -0.099 -9.919 1.00 98.38 74 GLU A C 1
ATOM 569 O O . GLU A 1 74 ? 12.221 0.127 -8.735 1.00 98.38 74 GLU A O 1
ATOM 574 N N . PRO A 1 75 ? 11.976 -1.353 -10.419 1.00 98.12 75 PRO A N 1
ATOM 575 C CA . PRO A 1 75 ? 12.249 -2.521 -9.584 1.00 98.12 75 PRO A CA 1
ATOM 576 C C . PRO A 1 75 ? 13.571 -2.442 -8.814 1.00 98.12 75 PRO A C 1
ATOM 578 O O . PRO A 1 75 ? 13.608 -2.837 -7.647 1.00 98.12 75 PRO A O 1
ATOM 581 N N . ASP A 1 76 ? 14.640 -1.910 -9.416 1.00 98.38 76 ASP A N 1
ATOM 582 C CA . ASP A 1 76 ? 15.961 -1.859 -8.773 1.00 98.38 76 ASP A CA 1
ATOM 583 C C . ASP A 1 76 ? 16.005 -0.847 -7.611 1.00 98.38 76 ASP A C 1
ATOM 585 O O . ASP A 1 76 ? 16.602 -1.112 -6.555 1.00 98.38 76 ASP A O 1
ATOM 589 N N . LEU A 1 77 ? 15.325 0.296 -7.761 1.00 98.69 77 LEU A N 1
ATOM 590 C CA . LEU A 1 77 ? 15.204 1.311 -6.711 1.00 98.69 77 LEU A CA 1
ATOM 591 C C . LEU A 1 77 ? 14.342 0.799 -5.554 1.00 98.69 77 LEU A C 1
ATOM 593 O O . LEU A 1 77 ? 14.747 0.875 -4.391 1.00 98.69 77 LEU A O 1
ATOM 597 N N . ILE A 1 78 ? 13.198 0.187 -5.863 1.00 98.62 78 ILE A N 1
ATOM 598 C CA . ILE A 1 78 ? 12.305 -0.400 -4.857 1.00 98.62 78 ILE A CA 1
ATOM 599 C C . ILE A 1 78 ? 12.988 -1.555 -4.123 1.00 98.62 78 ILE A C 1
ATOM 601 O O . ILE A 1 78 ? 12.875 -1.672 -2.899 1.00 98.62 78 ILE A O 1
ATOM 605 N N . GLN A 1 79 ? 13.736 -2.399 -4.837 1.00 98.69 79 GLN A N 1
ATOM 606 C CA . GLN A 1 79 ? 14.499 -3.487 -4.238 1.00 98.69 79 GLN A CA 1
ATOM 607 C C . GLN A 1 79 ? 15.546 -2.960 -3.252 1.00 98.69 79 GLN A C 1
ATOM 609 O O . GLN A 1 79 ? 15.690 -3.525 -2.161 1.00 98.69 79 GLN A O 1
ATOM 614 N N . SER A 1 80 ? 16.243 -1.882 -3.610 1.00 98.56 80 SER A N 1
ATOM 615 C CA . SER A 1 80 ? 17.223 -1.220 -2.743 1.00 98.56 80 SER A CA 1
ATOM 616 C C . SER A 1 80 ? 16.549 -0.625 -1.504 1.00 98.56 80 SER A C 1
ATOM 618 O O . SER A 1 80 ? 16.941 -0.934 -0.376 1.00 98.56 80 SER A O 1
ATOM 620 N N . TRP A 1 81 ? 15.451 0.114 -1.691 1.00 98.56 81 TRP A N 1
ATOM 621 C CA . TRP A 1 81 ? 14.654 0.659 -0.591 1.00 98.56 81 TRP A CA 1
ATOM 622 C C . TRP A 1 81 ? 14.180 -0.444 0.363 1.00 98.56 81 TRP A C 1
ATOM 624 O O . TRP A 1 81 ? 14.277 -0.313 1.588 1.00 98.56 81 TRP A O 1
ATOM 634 N N . TRP A 1 82 ? 13.700 -1.571 -0.175 1.00 98.50 82 TRP A N 1
ATOM 635 C CA . TRP A 1 82 ? 13.210 -2.684 0.634 1.00 98.50 82 TRP A CA 1
ATOM 636 C C . TRP A 1 82 ? 14.317 -3.316 1.478 1.00 98.50 82 TRP A C 1
ATOM 638 O O . TRP A 1 82 ? 14.101 -3.612 2.655 1.00 98.50 82 TRP A O 1
ATOM 648 N N . GLN A 1 83 ? 15.520 -3.486 0.928 1.00 98.31 83 GLN A N 1
ATOM 649 C CA . GLN A 1 83 ? 16.658 -4.024 1.681 1.00 98.31 83 GLN A CA 1
ATOM 650 C C . GLN A 1 83 ? 17.001 -3.152 2.896 1.00 98.31 83 GLN A C 1
ATOM 652 O O . GLN A 1 83 ? 17.279 -3.681 3.974 1.00 98.31 83 GLN A O 1
ATOM 657 N N . GLU A 1 84 ? 16.904 -1.832 2.762 1.00 98.19 84 GLU A N 1
ATOM 658 C CA . GLU A 1 84 ? 17.193 -0.884 3.841 1.00 98.19 84 GLU A CA 1
ATOM 659 C C . GLU A 1 84 ? 16.088 -0.821 4.913 1.00 98.19 84 GLU A C 1
ATOM 661 O O . GLU A 1 84 ? 16.372 -0.651 6.109 1.00 98.19 84 GLU A O 1
ATOM 666 N N . ASN A 1 85 ? 14.826 -0.992 4.503 1.00 98.12 85 ASN A N 1
ATOM 667 C CA . ASN A 1 85 ? 13.652 -0.725 5.339 1.00 98.12 85 ASN A CA 1
ATOM 668 C C . ASN A 1 85 ? 12.937 -1.976 5.871 1.00 98.12 85 ASN A C 1
ATOM 670 O O . ASN A 1 85 ? 12.219 -1.884 6.869 1.00 98.12 85 ASN A O 1
ATOM 674 N N . SER A 1 86 ? 13.167 -3.149 5.275 1.00 97.31 86 SER A N 1
ATOM 675 C CA . SER A 1 86 ? 12.504 -4.424 5.609 1.00 97.31 86 SER A CA 1
ATOM 676 C C . SER A 1 86 ? 12.554 -4.804 7.092 1.00 97.31 86 SER A C 1
ATOM 678 O O . SER A 1 86 ? 11.624 -5.424 7.595 1.00 97.31 86 SER A O 1
ATOM 680 N N . LYS A 1 87 ? 13.589 -4.384 7.831 1.00 97.44 87 LYS A N 1
ATOM 681 C CA . LYS A 1 87 ? 13.730 -4.629 9.281 1.00 97.44 87 LYS A CA 1
ATOM 682 C C . LYS A 1 87 ? 12.584 -4.069 10.137 1.00 97.44 87 LYS A C 1
ATOM 684 O O . LYS A 1 87 ? 12.416 -4.509 11.271 1.00 97.44 87 LYS A O 1
ATOM 689 N N . HIS A 1 88 ? 11.826 -3.098 9.623 1.00 96.81 88 HIS A N 1
ATOM 690 C CA . HIS A 1 88 ? 10.660 -2.517 10.298 1.00 96.81 88 HIS A CA 1
ATOM 691 C C . HIS A 1 88 ? 9.375 -3.339 10.090 1.00 96.81 88 HIS A C 1
ATOM 693 O O . HIS A 1 88 ? 8.346 -3.052 10.705 1.00 96.81 88 HIS A O 1
ATOM 699 N N . PHE A 1 89 ? 9.431 -4.361 9.234 1.00 98.12 89 PHE A N 1
ATOM 700 C CA . PHE A 1 89 ? 8.300 -5.189 8.856 1.00 98.12 89 PHE A CA 1
ATOM 701 C C . PHE A 1 89 ? 8.495 -6.625 9.343 1.00 98.12 89 PHE A C 1
ATOM 703 O O . PHE A 1 89 ? 9.574 -7.209 9.233 1.00 98.12 89 PHE A O 1
ATOM 710 N N . HIS A 1 90 ? 7.430 -7.211 9.884 1.00 97.94 90 HIS A N 1
ATOM 711 C CA . HIS A 1 90 ? 7.469 -8.555 10.451 1.00 97.94 90 HIS A CA 1
ATOM 712 C C . HIS A 1 90 ? 6.502 -9.487 9.714 1.00 97.94 90 HIS A C 1
ATOM 714 O O . HIS A 1 90 ? 5.297 -9.219 9.723 1.00 97.94 90 HIS A O 1
ATOM 720 N N . PRO A 1 91 ? 6.991 -10.592 9.115 1.00 96.81 91 PRO A N 1
ATOM 721 C CA . PRO A 1 91 ? 6.123 -11.611 8.530 1.00 96.81 91 PRO A CA 1
ATOM 722 C C . PRO A 1 91 ? 5.071 -12.100 9.533 1.00 96.81 91 PRO A C 1
ATOM 724 O O . PRO A 1 91 ? 5.364 -12.261 10.720 1.00 96.81 91 PRO A O 1
ATOM 727 N N . GLY A 1 92 ? 3.843 -12.321 9.069 1.00 96.75 92 GLY A N 1
ATOM 728 C CA . GLY A 1 92 ? 2.692 -12.661 9.911 1.00 96.75 92 GLY A CA 1
ATOM 729 C C . GLY A 1 92 ? 1.972 -11.453 10.520 1.00 96.75 92 GLY A C 1
ATOM 730 O O . GLY A 1 92 ? 0.856 -11.600 11.021 1.00 96.75 92 GLY A O 1
ATOM 731 N N . THR A 1 93 ? 2.562 -10.255 10.464 1.00 97.62 93 THR A N 1
ATOM 732 C CA . THR A 1 93 ? 1.874 -9.002 10.803 1.00 97.62 93 THR A CA 1
ATOM 733 C C . THR A 1 93 ? 1.357 -8.361 9.525 1.00 97.62 93 THR A C 1
ATOM 735 O O . THR A 1 93 ? 2.117 -8.141 8.587 1.00 97.62 93 THR A O 1
ATOM 738 N N . ARG A 1 94 ? 0.062 -8.034 9.482 1.00 98.06 94 ARG A N 1
ATOM 739 C CA . ARG A 1 94 ? -0.526 -7.308 8.351 1.00 98.06 94 ARG A CA 1
ATOM 740 C C . ARG A 1 94 ? -0.371 -5.801 8.555 1.00 98.06 94 ARG A C 1
ATOM 742 O O . ARG A 1 94 ? -0.706 -5.286 9.623 1.00 98.06 94 ARG A O 1
ATOM 749 N N . TYR A 1 95 ? 0.089 -5.116 7.518 1.00 98.62 95 TYR A N 1
ATOM 750 C CA . TYR A 1 95 ? 0.291 -3.675 7.467 1.00 98.62 95 TYR A CA 1
ATOM 751 C C . TYR A 1 95 ? -0.660 -3.034 6.457 1.00 98.62 95 TYR A C 1
ATOM 753 O O . TYR A 1 95 ? -1.090 -3.658 5.484 1.00 98.62 95 TYR A O 1
ATOM 761 N N . LEU A 1 96 ? -0.982 -1.772 6.712 1.00 98.44 96 LEU A N 1
ATOM 762 C CA . LEU A 1 96 ? -1.653 -0.872 5.786 1.00 98.44 96 LEU A CA 1
ATOM 763 C C . LEU A 1 96 ? -0.944 0.476 5.883 1.00 98.44 96 LEU A C 1
ATOM 765 O O . LEU A 1 96 ? -0.783 0.988 6.986 1.00 98.44 96 LEU A O 1
ATOM 769 N N . CYS A 1 97 ? -0.516 1.054 4.768 1.00 97.94 97 CYS A N 1
ATOM 770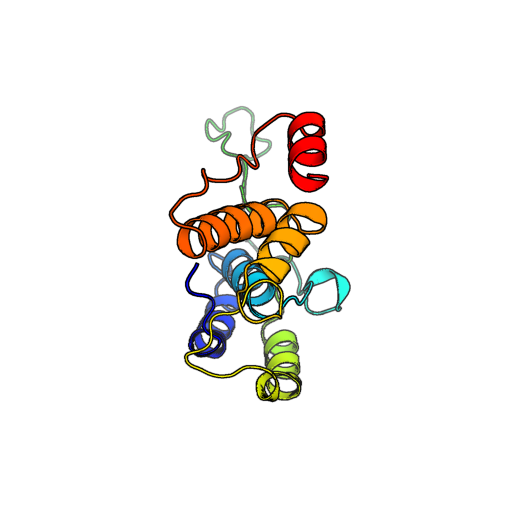 C CA . CYS A 1 97 ? 0.186 2.337 4.712 1.00 97.94 97 CYS A CA 1
ATOM 771 C C . CYS A 1 97 ? 1.335 2.434 5.740 1.00 97.94 97 CYS A C 1
ATOM 773 O O . CYS A 1 97 ? 1.425 3.405 6.495 1.00 97.94 97 CYS A O 1
ATOM 775 N N . GLY A 1 98 ? 2.166 1.390 5.829 1.00 97.56 98 GLY A N 1
ATOM 776 C CA . GLY A 1 98 ? 3.395 1.393 6.627 1.00 97.56 98 GLY A CA 1
ATOM 777 C C . GLY A 1 98 ? 3.228 1.179 8.128 1.00 97.56 98 GLY A C 1
ATOM 778 O O . GLY A 1 98 ? 4.214 1.242 8.857 1.00 97.56 98 GLY A O 1
ATOM 779 N N . GLN A 1 99 ? 2.015 0.915 8.622 1.00 98.38 99 GLN A N 1
ATOM 780 C CA . GLN A 1 99 ? 1.780 0.598 10.035 1.00 98.38 99 GLN A CA 1
ATOM 781 C C . GLN A 1 99 ? 0.994 -0.707 10.189 1.00 98.38 99 GLN A C 1
ATOM 783 O O . GLN A 1 99 ? 0.171 -1.026 9.323 1.00 98.38 99 GLN A O 1
ATOM 788 N N . PRO A 1 100 ? 1.205 -1.458 11.289 1.00 98.25 100 PRO A N 1
ATOM 789 C CA . PRO A 1 100 ? 0.355 -2.588 11.631 1.00 98.25 100 PRO A CA 1
ATOM 790 C C . PRO A 1 100 ? -1.116 -2.175 11.664 1.00 98.25 100 PRO A C 1
ATOM 792 O O . PRO A 1 100 ? -1.471 -1.109 12.172 1.00 98.25 100 PRO A O 1
ATOM 795 N N . ILE A 1 101 ? -1.981 -3.028 11.125 1.00 98.31 101 ILE A N 1
ATOM 796 C CA . ILE A 1 101 ? -3.415 -2.752 11.059 1.00 98.31 101 ILE A CA 1
ATOM 797 C C . ILE A 1 101 ? -3.998 -2.697 12.481 1.00 98.31 101 ILE A C 1
ATOM 799 O O . ILE A 1 101 ? -4.005 -3.695 13.201 1.00 98.31 101 ILE A O 1
ATOM 803 N N . SER A 1 102 ? -4.519 -1.530 12.865 1.00 97.88 102 SER A N 1
ATOM 804 C CA . SER A 1 102 ? -5.258 -1.290 14.112 1.00 97.88 102 SER A CA 1
ATOM 805 C C . SER A 1 102 ? -6.487 -0.415 13.849 1.00 97.88 102 SER A C 1
ATOM 807 O O . SER A 1 102 ? -6.612 0.181 12.775 1.00 97.88 102 SER A O 1
ATOM 809 N N . VAL A 1 103 ? -7.391 -0.316 14.829 1.00 97.12 103 VAL A N 1
ATOM 810 C CA . VAL A 1 103 ? -8.575 0.556 14.743 1.00 97.12 103 VAL A CA 1
ATOM 811 C C . VAL A 1 103 ? -8.148 2.010 14.543 1.00 97.12 103 VAL A C 1
ATOM 813 O O . VAL A 1 103 ? -8.607 2.673 13.613 1.00 97.12 103 VAL A O 1
ATOM 816 N N . GLU A 1 104 ? -7.219 2.481 15.372 1.00 97.12 104 GLU A N 1
ATOM 817 C CA . GLU A 1 104 ? -6.713 3.855 15.368 1.00 97.12 104 GLU A CA 1
ATOM 818 C C . GLU A 1 104 ? -6.034 4.182 14.037 1.00 97.12 104 GLU A C 1
ATOM 820 O O . GLU A 1 104 ? -6.250 5.253 13.462 1.00 97.12 104 GLU A O 1
ATOM 825 N N . HIS A 1 105 ? -5.240 3.242 13.514 1.00 98.00 105 HIS A N 1
ATOM 826 C CA . HIS A 1 105 ? -4.560 3.434 12.241 1.00 98.00 105 HIS A CA 1
ATOM 827 C C . HIS A 1 105 ? -5.535 3.429 11.061 1.00 98.00 105 HIS A C 1
ATOM 829 O O . HIS A 1 105 ? -5.458 4.307 10.205 1.00 98.00 105 HIS A O 1
ATOM 835 N N . CYS A 1 106 ? -6.520 2.526 11.034 1.00 97.69 106 CYS A N 1
ATOM 836 C CA . CYS A 1 106 ? -7.548 2.537 9.989 1.00 97.69 106 CYS A CA 1
ATOM 837 C C . CYS A 1 106 ? -8.337 3.855 9.989 1.00 97.69 106 CYS A C 1
ATOM 839 O O . CYS A 1 106 ? -8.577 4.430 8.929 1.00 97.69 106 CYS A O 1
ATOM 841 N N . GLN A 1 107 ? -8.690 4.385 11.164 1.00 96.38 107 GLN A N 1
ATOM 842 C CA . GLN A 1 107 ? -9.346 5.692 11.280 1.00 96.38 107 GLN A CA 1
ATOM 843 C C . GLN A 1 107 ? -8.467 6.841 10.769 1.00 96.38 107 GLN A C 1
ATOM 845 O O . GLN A 1 107 ? -8.972 7.766 10.131 1.00 96.38 107 GLN A O 1
ATOM 850 N N . LYS A 1 108 ? -7.151 6.790 11.012 1.00 97.31 108 LYS A N 1
ATOM 851 C CA . LYS A 1 108 ? -6.198 7.745 10.430 1.00 97.31 108 LYS A CA 1
ATOM 852 C C . LYS A 1 108 ? -6.186 7.653 8.901 1.00 97.31 108 LYS A C 1
ATOM 854 O O . LYS A 1 108 ? -6.396 8.663 8.239 1.00 97.31 108 LYS A O 1
ATOM 859 N N . VAL A 1 109 ? -6.038 6.453 8.338 1.00 97.94 109 VAL A N 1
ATOM 860 C CA . VAL A 1 109 ? -6.031 6.248 6.878 1.00 97.94 109 VAL A CA 1
ATOM 861 C C . VAL A 1 109 ? -7.353 6.690 6.238 1.00 97.94 109 VAL A C 1
ATOM 863 O O . VAL A 1 109 ? -7.341 7.266 5.156 1.00 97.94 109 VAL A O 1
ATOM 866 N N . LEU A 1 110 ? -8.498 6.507 6.905 1.00 97.25 110 LEU A N 1
ATOM 867 C CA . LEU A 1 110 ? -9.793 7.008 6.422 1.00 97.25 110 LEU A CA 1
ATOM 868 C C . LEU A 1 110 ? -9.864 8.538 6.305 1.00 97.25 110 LEU A C 1
ATOM 870 O O . LEU A 1 110 ? -10.611 9.037 5.453 1.00 97.25 110 LEU A O 1
ATOM 874 N N . ARG A 1 111 ? -9.125 9.263 7.153 1.00 96.00 111 ARG A N 1
ATOM 875 C CA . ARG A 1 111 ? -9.048 10.729 7.143 1.00 96.00 111 ARG A CA 1
ATOM 876 C C . ARG A 1 111 ? -8.042 11.249 6.123 1.00 96.00 111 ARG A C 1
ATOM 878 O O . ARG A 1 111 ? -8.394 12.140 5.357 1.00 96.00 111 ARG A O 1
ATOM 885 N N . ASP A 1 112 ? -6.851 10.657 6.096 1.00 95.25 112 ASP A N 1
ATOM 886 C CA . ASP A 1 112 ? -5.682 11.273 5.458 1.00 95.25 112 ASP A CA 1
ATOM 887 C C . ASP A 1 112 ? -5.222 10.553 4.177 1.00 95.25 112 ASP A C 1
ATOM 889 O O . ASP A 1 112 ? -4.444 11.111 3.410 1.00 95.25 112 ASP A O 1
ATOM 893 N N . GLY A 1 113 ? -5.669 9.314 3.942 1.00 95.50 113 GLY A N 1
ATOM 894 C CA . GLY A 1 113 ? -5.172 8.474 2.847 1.00 95.50 113 GLY A CA 1
ATOM 895 C C . GLY A 1 113 ? -5.824 8.728 1.484 1.00 95.50 113 GLY A C 1
ATOM 896 O O . GLY A 1 113 ? -6.872 9.365 1.365 1.00 95.50 113 GLY A O 1
ATOM 897 N N . TYR A 1 114 ? -5.247 8.135 0.439 1.00 94.25 114 TYR A N 1
ATOM 898 C CA . TYR A 1 114 ? -5.812 8.122 -0.915 1.00 94.25 114 TYR A CA 1
ATOM 899 C C . TYR A 1 114 ? -7.017 7.181 -1.039 1.00 94.25 114 TYR A C 1
ATOM 901 O O . TYR A 1 114 ? -7.264 6.323 -0.193 1.00 94.25 114 TYR A O 1
ATOM 909 N N . GLN A 1 115 ? -7.803 7.301 -2.114 1.00 93.06 115 GLN A N 1
ATOM 910 C CA . GLN A 1 115 ? -9.094 6.600 -2.230 1.00 93.06 115 GLN A CA 1
ATOM 911 C C . GLN A 1 115 ? -8.992 5.069 -2.079 1.00 93.06 115 GLN A C 1
ATOM 913 O O . GLN A 1 115 ? -9.829 4.462 -1.400 1.00 93.06 115 GLN A O 1
ATOM 918 N N . ARG A 1 116 ? -7.960 4.436 -2.658 1.00 94.56 116 ARG A N 1
ATOM 919 C CA . ARG A 1 116 ? -7.716 2.984 -2.537 1.00 94.56 116 ARG A CA 1
ATOM 920 C C . ARG A 1 116 ? -7.350 2.592 -1.099 1.00 94.56 116 ARG A C 1
ATOM 922 O O . ARG A 1 116 ? -7.949 1.663 -0.550 1.00 94.56 116 ARG A O 1
ATOM 929 N N . GLN A 1 117 ? -6.482 3.373 -0.456 1.00 97.25 117 GLN A N 1
ATOM 930 C CA . GLN A 1 117 ? -6.087 3.218 0.949 1.00 97.25 117 GLN A CA 1
ATOM 931 C C . GLN A 1 117 ? -7.288 3.357 1.893 1.00 97.25 117 GLN A C 1
ATOM 933 O O . GLN A 1 117 ? -7.526 2.492 2.736 1.00 97.25 117 GLN A O 1
ATOM 938 N N . ARG A 1 118 ? -8.120 4.389 1.699 1.00 97.62 118 ARG A N 1
ATOM 939 C CA . ARG A 1 118 ? -9.353 4.616 2.473 1.00 97.62 118 ARG A CA 1
ATOM 940 C C . ARG A 1 118 ? -10.317 3.441 2.349 1.00 97.62 118 ARG A C 1
ATOM 942 O O . ARG A 1 118 ? -10.900 3.009 3.340 1.00 97.62 118 ARG A O 1
ATOM 949 N N . ARG A 1 119 ? -10.486 2.888 1.142 1.00 96.75 119 ARG A N 1
ATOM 950 C CA . ARG A 1 119 ? -11.329 1.703 0.923 1.00 96.75 119 ARG A CA 1
ATOM 951 C C . ARG A 1 119 ? -10.792 0.479 1.669 1.00 96.75 119 ARG A C 1
ATOM 953 O O . ARG A 1 119 ? -11.587 -0.249 2.259 1.00 96.75 119 ARG A O 1
ATOM 960 N N . ALA A 1 120 ? -9.480 0.251 1.662 1.00 97.50 120 ALA A N 1
ATOM 961 C CA . ALA A 1 120 ? -8.876 -0.839 2.426 1.00 97.50 120 ALA A CA 1
ATOM 962 C C . ALA A 1 120 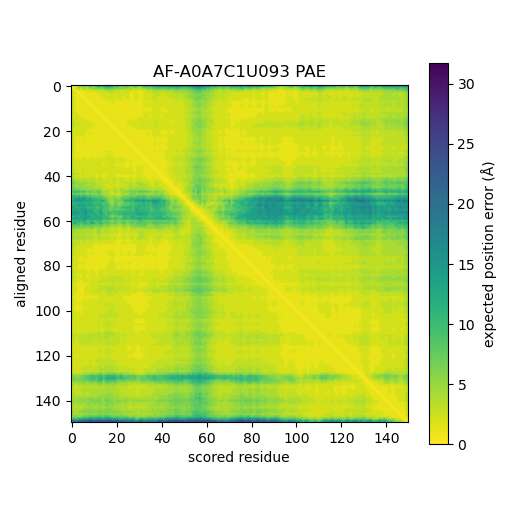? -9.047 -0.635 3.939 1.00 97.50 120 ALA A C 1
ATOM 964 O O . ALA A 1 120 ? -9.477 -1.559 4.624 1.00 97.50 120 ALA A O 1
ATOM 965 N N . ALA A 1 121 ? -8.818 0.582 4.438 1.00 97.81 121 ALA A N 1
ATOM 966 C CA . ALA A 1 121 ? -9.013 0.932 5.842 1.00 97.81 121 ALA A CA 1
ATOM 967 C C . ALA A 1 121 ? -10.460 0.721 6.307 1.00 97.81 121 ALA A C 1
ATOM 969 O O . ALA A 1 121 ? -10.676 0.191 7.391 1.00 97.81 121 ALA A O 1
ATOM 970 N N . ALA A 1 122 ? -11.455 1.072 5.483 1.00 97.44 122 ALA A N 1
ATOM 971 C CA . ALA A 1 122 ? -12.863 0.820 5.795 1.00 97.44 122 ALA A CA 1
ATOM 972 C C . ALA A 1 122 ? -13.152 -0.678 5.991 1.00 97.44 122 ALA A C 1
ATOM 974 O O . ALA A 1 122 ? -13.853 -1.053 6.930 1.00 97.44 122 ALA A O 1
ATOM 975 N N . LEU A 1 123 ? -12.606 -1.530 5.116 1.00 96.62 123 LEU A N 1
ATOM 976 C CA . LEU A 1 123 ? -12.782 -2.980 5.199 1.00 96.62 123 LEU A CA 1
ATOM 977 C C . LEU A 1 123 ? -12.085 -3.565 6.429 1.00 96.62 123 LEU A C 1
ATOM 979 O O . LEU A 1 123 ? -12.700 -4.338 7.156 1.00 96.62 123 LEU A O 1
ATOM 983 N N . GLU A 1 124 ? -10.830 -3.190 6.684 1.00 97.06 124 GLU A N 1
ATOM 984 C CA . GLU A 1 124 ? -10.096 -3.674 7.859 1.00 97.06 124 GLU A CA 1
ATOM 985 C C . GLU A 1 124 ? -10.747 -3.193 9.163 1.00 97.06 124 GLU A C 1
ATOM 987 O O . GLU A 1 124 ? -10.891 -3.977 10.097 1.00 97.06 124 GLU A O 1
ATOM 992 N N . LEU A 1 125 ? -11.240 -1.951 9.213 1.00 96.06 125 LEU A N 1
ATOM 993 C CA . LEU A 1 125 ? -11.971 -1.434 10.370 1.00 96.06 125 LEU A CA 1
ATOM 994 C C . LEU A 1 125 ? -13.249 -2.240 10.647 1.00 96.06 125 LEU A C 1
ATOM 996 O O . LEU A 1 125 ? -13.504 -2.589 11.795 1.00 96.06 125 LEU A O 1
ATOM 1000 N N . ALA A 1 126 ? -14.012 -2.595 9.608 1.00 95.88 126 ALA A N 1
ATOM 1001 C CA . ALA A 1 126 ? -15.209 -3.428 9.749 1.00 95.88 126 ALA A CA 1
ATOM 1002 C C . ALA A 1 126 ? -14.890 -4.863 10.215 1.00 95.88 126 ALA A C 1
ATOM 1004 O O . ALA A 1 126 ? -15.693 -5.481 10.911 1.00 95.88 126 ALA A O 1
ATOM 1005 N N . LEU A 1 127 ? -13.714 -5.398 9.863 1.00 95.00 127 LEU A N 1
ATOM 1006 C CA . LEU A 1 127 ? -13.242 -6.694 10.366 1.00 95.00 127 LEU A CA 1
ATOM 1007 C C . LEU A 1 127 ? -12.785 -6.619 11.831 1.00 95.00 127 LEU A C 1
ATOM 1009 O O . LEU A 1 127 ? -12.956 -7.586 12.571 1.00 95.00 127 LEU A O 1
ATOM 1013 N N . LEU A 1 128 ? -12.210 -5.489 12.250 1.00 95.62 128 LEU A N 1
ATOM 1014 C CA . LEU A 1 128 ? -11.769 -5.251 13.628 1.00 95.62 128 LEU A CA 1
ATOM 1015 C C . LEU A 1 128 ? -12.931 -4.920 14.578 1.00 95.62 128 LEU A C 1
ATOM 1017 O O . LEU A 1 128 ? -12.865 -5.243 15.762 1.00 95.62 128 LEU A O 1
ATOM 1021 N N . GLN A 1 129 ? -13.980 -4.268 14.075 1.00 94.56 129 GLN A N 1
ATOM 1022 C CA . GLN A 1 129 ? -15.141 -3.817 14.842 1.00 94.56 129 GLN A CA 1
ATOM 1023 C C . GLN A 1 129 ? -16.420 -4.434 14.275 1.00 94.56 129 GLN A C 1
ATOM 1025 O O . GLN A 1 129 ? -17.178 -3.783 13.561 1.00 94.56 129 GLN A O 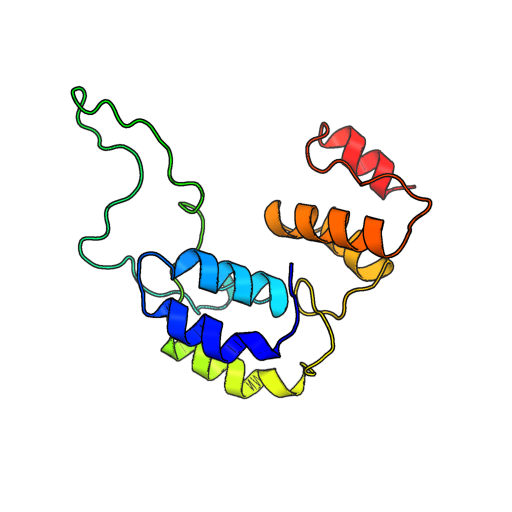1
ATOM 1030 N N . THR A 1 130 ? -16.680 -5.695 14.617 1.00 89.62 130 THR A N 1
ATOM 1031 C CA . THR A 1 130 ? -17.778 -6.486 14.031 1.00 89.62 130 THR A CA 1
ATOM 1032 C C . THR A 1 130 ? -19.178 -5.918 14.271 1.00 89.62 130 THR A C 1
ATOM 1034 O O . THR A 1 130 ? -20.099 -6.247 13.528 1.00 89.62 130 THR A O 1
ATOM 1037 N N . ASP A 1 131 ? -19.343 -5.069 15.288 1.00 93.00 131 ASP A N 1
ATOM 1038 C CA . ASP A 1 131 ? -20.619 -4.429 15.630 1.00 93.00 131 ASP A CA 1
ATOM 1039 C C . ASP A 1 131 ? -20.825 -3.076 14.921 1.00 93.00 131 ASP A C 1
ATOM 1041 O O . ASP A 1 131 ? -21.905 -2.486 15.004 1.00 93.00 131 ASP A O 1
ATOM 1045 N N . ALA A 1 132 ? -19.804 -2.566 14.224 1.00 89.06 132 ALA A N 1
ATOM 1046 C CA . ALA A 1 132 ? -19.864 -1.307 13.495 1.00 89.06 132 ALA A CA 1
ATOM 1047 C C . ALA A 1 132 ? -20.211 -1.537 12.011 1.00 89.06 132 ALA A C 1
ATOM 1049 O O . ALA A 1 132 ? -19.738 -2.494 11.392 1.00 89.06 132 ALA A O 1
ATOM 1050 N N . PRO A 1 133 ? -21.018 -0.657 11.388 1.00 92.31 133 PRO A N 1
ATOM 1051 C CA . PRO A 1 133 ? -21.257 -0.730 9.954 1.00 92.31 133 PRO A CA 1
ATOM 1052 C C . PRO A 1 133 ? -19.984 -0.390 9.166 1.00 92.31 133 PRO A C 1
ATOM 1054 O O . PRO A 1 133 ? -19.157 0.414 9.596 1.00 92.31 133 PRO A O 1
ATOM 1057 N N . LEU A 1 134 ? -19.869 -0.943 7.955 1.00 95.50 134 LEU A N 1
ATOM 1058 C CA . LEU A 1 134 ? -18.806 -0.577 7.019 1.00 95.50 134 LEU A CA 1
ATOM 1059 C C . LEU A 1 134 ? -18.853 0.928 6.712 1.00 95.50 134 LEU A C 1
ATOM 1061 O O . LEU A 1 134 ? -19.872 1.445 6.246 1.00 95.50 134 LEU A O 1
ATOM 1065 N N . PHE A 1 135 ? -17.726 1.617 6.898 1.00 96.56 135 PHE A N 1
ATOM 1066 C CA . PHE A 1 135 ? -17.600 3.026 6.535 1.00 96.56 135 PHE A CA 1
ATOM 1067 C C . PHE A 1 135 ? -17.746 3.212 5.015 1.00 96.56 135 PHE A C 1
ATOM 1069 O O . PHE A 1 135 ? -16.964 2.676 4.226 1.00 96.56 135 PHE A O 1
ATOM 1076 N N . ASN A 1 136 ? -18.736 3.994 4.580 1.00 96.69 136 ASN A N 1
ATOM 1077 C CA . ASN A 1 136 ? -19.002 4.196 3.157 1.00 96.69 136 ASN A CA 1
ATOM 1078 C C . ASN A 1 136 ? -18.089 5.279 2.555 1.00 96.69 136 ASN A C 1
ATOM 1080 O O . ASN A 1 136 ? -18.447 6.458 2.510 1.00 96.69 136 ASN A O 1
ATOM 1084 N N . THR A 1 137 ? -16.940 4.867 2.014 1.00 96.75 137 THR A N 1
ATOM 1085 C CA . THR A 1 137 ? -15.972 5.763 1.347 1.00 96.75 137 THR A CA 1
ATOM 1086 C C . THR A 1 137 ? -16.491 6.405 0.057 1.00 96.75 137 THR A C 1
ATOM 1088 O O . THR A 1 137 ? -15.880 7.344 -0.450 1.00 96.75 137 THR A O 1
ATOM 1091 N N . ARG A 1 138 ? -17.635 5.941 -0.467 1.00 96.06 138 ARG A N 1
ATOM 1092 C CA . ARG A 1 138 ? -18.300 6.480 -1.665 1.00 96.06 138 ARG A CA 1
ATOM 1093 C C . ARG A 1 138 ? -19.421 7.471 -1.338 1.00 96.06 138 ARG A C 1
ATOM 1095 O O . ARG A 1 138 ? -20.045 7.999 -2.255 1.00 96.06 138 ARG A O 1
ATOM 1102 N N . ALA A 1 139 ? -19.718 7.708 -0.059 1.00 96.25 139 ALA A N 1
ATOM 1103 C CA . ALA A 1 139 ? -20.692 8.719 0.342 1.00 96.25 139 ALA A CA 1
ATOM 1104 C C . ALA A 1 139 ? -20.215 10.137 -0.045 1.00 96.25 139 ALA A C 1
ATOM 1106 O O . ALA A 1 139 ? -19.026 10.350 -0.263 1.00 96.25 139 ALA A O 1
ATOM 1107 N N . PRO A 1 140 ? -21.091 11.149 -0.100 1.00 96.38 140 PRO A N 1
ATOM 1108 C CA . PRO A 1 140 ? -20.663 12.541 -0.235 1.00 96.38 140 PRO A CA 1
ATOM 1109 C C . PRO A 1 140 ? -19.595 12.936 0.800 1.00 96.38 140 PRO A C 1
ATOM 1111 O O . PRO A 1 140 ? -19.731 12.623 1.983 1.00 96.38 140 PRO A O 1
ATOM 1114 N N . GLY A 1 141 ? -18.547 13.648 0.369 1.00 93.06 141 GLY A N 1
ATOM 1115 C CA . GLY A 1 141 ? -17.372 13.938 1.206 1.00 93.06 141 GLY A CA 1
ATOM 1116 C C . GLY A 1 141 ? -17.695 14.626 2.538 1.00 93.06 141 GLY A C 1
ATOM 1117 O O . GLY A 1 141 ? -17.120 14.273 3.563 1.00 93.06 141 GLY A O 1
ATOM 1118 N N . PHE A 1 142 ? -18.680 15.528 2.564 1.00 94.44 142 PHE A N 1
ATOM 1119 C CA . PHE A 1 142 ? -19.102 16.198 3.801 1.00 94.44 142 PHE A CA 1
ATOM 1120 C C . PHE A 1 142 ? -19.745 15.240 4.822 1.00 94.44 142 PHE A C 1
ATOM 1122 O O . PHE A 1 142 ? -19.602 15.444 6.026 1.00 94.44 142 PHE A O 1
ATOM 1129 N N . LEU A 1 143 ? -20.435 14.182 4.369 1.00 95.44 143 LEU A N 1
ATOM 1130 C CA . LEU A 1 143 ? -20.966 13.147 5.265 1.00 95.44 143 LEU A CA 1
ATOM 1131 C C . LEU A 1 143 ? -19.828 12.314 5.844 1.00 95.44 143 LEU A C 1
ATOM 1133 O O . LEU A 1 143 ? -19.806 12.068 7.045 1.00 95.44 143 LEU A O 1
ATOM 1137 N N . GLN A 1 144 ? -18.855 11.954 5.004 1.00 95.06 144 GLN A N 1
ATOM 1138 C CA . GLN A 1 144 ? -17.667 11.226 5.444 1.00 95.06 144 GLN A CA 1
ATOM 1139 C C . GLN A 1 144 ? -16.888 12.012 6.510 1.00 95.06 144 GLN A C 1
ATOM 1141 O O . GLN A 1 144 ? -16.522 11.446 7.533 1.00 95.06 144 GLN A O 1
ATOM 1146 N N . GLN A 1 145 ? -16.684 13.319 6.305 1.00 92.56 145 GLN A N 1
ATOM 1147 C CA . GLN A 1 145 ? -16.014 14.191 7.278 1.00 92.56 145 GLN A CA 1
ATOM 1148 C C . GLN A 1 145 ? -16.765 14.263 8.608 1.00 92.56 145 GLN A C 1
ATOM 1150 O O . GLN A 1 145 ? -16.136 14.202 9.660 1.00 92.56 145 GLN A O 1
ATOM 1155 N N . LYS A 1 146 ? -18.100 14.354 8.570 1.00 94.19 146 LYS A N 1
ATOM 1156 C CA . LYS A 1 146 ? -18.921 14.352 9.784 1.00 94.19 146 LYS A CA 1
ATOM 1157 C C . LYS A 1 146 ? -18.751 13.051 10.575 1.00 94.19 146 LYS A C 1
ATOM 1159 O O . LYS A 1 146 ? -18.513 13.115 11.771 1.00 94.19 146 LYS A O 1
ATOM 1164 N N . TRP A 1 147 ? -18.826 11.897 9.912 1.00 93.50 147 TRP A N 1
ATOM 1165 C CA . TRP A 1 147 ? -18.674 10.590 10.565 1.00 93.50 147 TRP A CA 1
ATOM 1166 C C . TRP A 1 147 ? -17.276 10.346 11.147 1.00 93.50 147 TRP A C 1
ATOM 1168 O O . TRP A 1 147 ? -17.146 9.563 12.076 1.00 93.50 147 TRP A O 1
ATOM 1178 N N . LEU A 1 148 ? -16.232 10.981 10.602 1.00 90.44 148 LEU A N 1
ATOM 1179 C CA . LEU A 1 148 ? -14.849 10.856 11.091 1.00 90.44 148 LEU A CA 1
ATOM 1180 C C . LEU A 1 148 ? -14.491 11.858 12.204 1.00 90.44 148 LEU A C 1
ATOM 1182 O O . LEU A 1 148 ? -13.380 11.799 12.738 1.00 90.44 148 LEU A O 1
ATOM 1186 N N . ALA A 1 149 ? -15.386 12.804 12.499 1.00 84.06 149 ALA A N 1
ATOM 1187 C CA . ALA A 1 149 ? -15.239 13.788 13.571 1.00 84.06 149 ALA A CA 1
ATOM 1188 C C . ALA A 1 149 ? -15.957 13.378 14.872 1.00 84.06 149 ALA A C 1
ATOM 1190 O O . ALA A 1 149 ? -15.753 14.029 15.898 1.00 84.06 149 ALA A O 1
ATOM 1191 N N . GLU A 1 150 ? -16.803 12.347 14.803 1.00 61.12 150 GLU A N 1
ATOM 1192 C CA . GLU A 1 150 ? -17.481 11.689 15.931 1.00 61.12 150 GLU A CA 1
ATOM 1193 C C . GLU A 1 150 ? -16.562 10.642 16.583 1.00 61.12 150 GLU A C 1
ATOM 1195 O O . GLU A 1 150 ? -16.608 10.540 17.831 1.00 61.12 150 GLU A O 1
#

Radius of gyration: 17.44 Å; Cα contacts (8 Å, |Δi|>4): 187; chains: 1; bounding box: 38×29×51 Å

Mean predicted aligned error: 3.82 Å

pLDDT: mean 94.8, std 5.21, range [61.12, 98.69]